Protein AF-A0A453GJ29-F1 (afdb_monomer_lite)

Foldseek 3Di:
DVLVVCVVVVAWEWEAEPVRDDIDISDDDPDDPHDPDHWYWYDDVPDIDTDDPDDDPPPPPPPPPPDDDDDDD

Organism: Aegilops tauschii subsp. strangulata (NCBI:txid200361)

Structure (mmCIF, N/CA/C/O backbone):
data_AF-A0A453GJ29-F1
#
_entry.id   AF-A0A453GJ29-F1
#
loop_
_atom_site.group_PDB
_atom_site.id
_atom_site.type_symbol
_atom_site.label_atom_id
_atom_site.label_alt_id
_atom_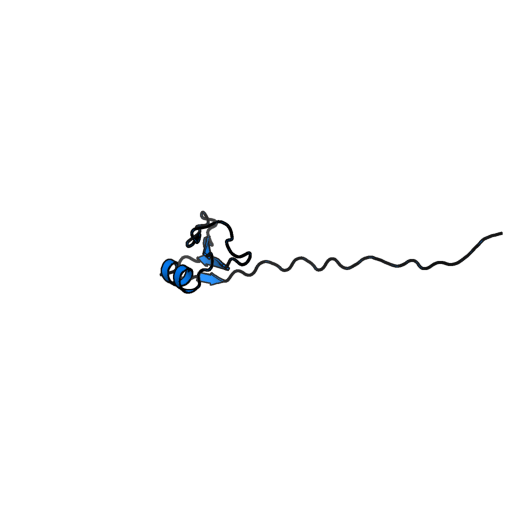site.label_comp_id
_atom_site.label_asym_id
_atom_site.label_entity_id
_atom_site.label_seq_id
_atom_site.pdbx_PDB_ins_code
_atom_site.Cartn_x
_atom_site.Cartn_y
_atom_site.Cartn_z
_atom_site.occupancy
_atom_site.B_iso_or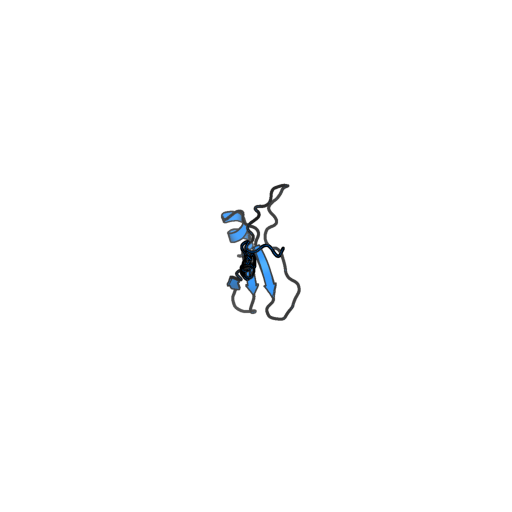_equiv
_atom_site.auth_seq_id
_atom_site.auth_comp_id
_atom_site.auth_asym_id
_atom_site.auth_atom_id
_atom_site.pdbx_PDB_model_num
ATOM 1 N N . MET A 1 1 ? -2.107 -6.588 -10.219 1.00 70.19 1 MET A N 1
ATOM 2 C CA . MET A 1 1 ? -2.498 -7.629 -9.239 1.00 70.19 1 MET A CA 1
ATOM 3 C C . MET A 1 1 ? -2.818 -7.047 -7.865 1.00 70.19 1 MET A C 1
ATOM 5 O O . MET A 1 1 ? -3.849 -7.414 -7.328 1.00 70.19 1 MET A O 1
ATOM 9 N N . MET A 1 2 ? -2.024 -6.118 -7.316 1.00 80.75 2 MET A N 1
ATOM 10 C CA . MET A 1 2 ? -2.303 -5.519 -5.996 1.00 80.75 2 MET A CA 1
ATOM 11 C C . MET A 1 2 ? -3.631 -4.751 -5.898 1.00 80.75 2 MET A C 1
ATOM 13 O O . MET A 1 2 ? -4.269 -4.806 -4.856 1.00 80.75 2 MET A O 1
ATOM 17 N N . THR A 1 3 ? -4.084 -4.109 -6.980 1.00 80.31 3 THR A N 1
ATOM 18 C CA . THR A 1 3 ? -5.385 -3.415 -7.028 1.00 80.31 3 THR A CA 1
ATOM 19 C C . THR A 1 3 ? -6.550 -4.349 -6.708 1.00 80.31 3 THR A C 1
ATOM 21 O O . THR A 1 3 ? -7.323 -4.056 -5.810 1.00 80.31 3 THR A O 1
ATOM 24 N N . ALA A 1 4 ? -6.604 -5.524 -7.344 1.00 83.69 4 ALA A N 1
ATOM 25 C CA . 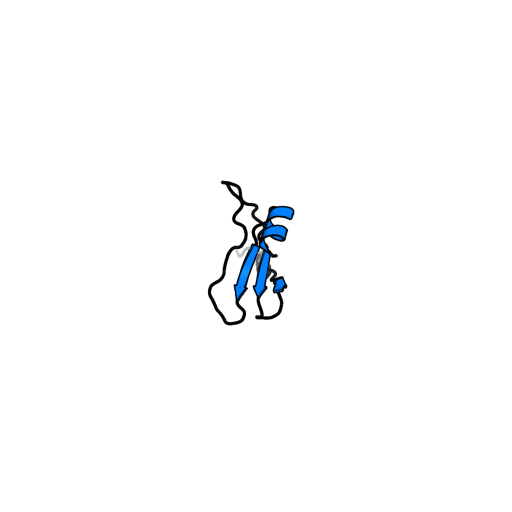ALA A 1 4 ? -7.666 -6.499 -7.100 1.00 83.69 4 ALA A CA 1
ATOM 26 C C . ALA A 1 4 ? -7.650 -7.043 -5.660 1.00 83.69 4 ALA A C 1
ATOM 28 O O . ALA A 1 4 ? -8.706 -7.317 -5.101 1.00 83.69 4 ALA A O 1
ATOM 29 N N . LEU A 1 5 ? -6.466 -7.184 -5.046 1.00 82.56 5 LEU A N 1
ATOM 30 C CA . LEU A 1 5 ? -6.370 -7.555 -3.630 1.00 82.56 5 LEU A CA 1
ATOM 31 C C . LEU A 1 5 ? -6.939 -6.450 -2.737 1.00 82.56 5 LEU A C 1
ATOM 33 O O . LEU A 1 5 ? -7.699 -6.734 -1.819 1.00 82.56 5 LEU A O 1
ATOM 37 N N . ALA A 1 6 ? -6.555 -5.205 -3.001 1.00 80.38 6 ALA A N 1
ATOM 38 C CA . ALA A 1 6 ? -6.991 -4.064 -2.215 1.00 80.38 6 ALA A CA 1
ATOM 39 C C . ALA A 1 6 ? -8.505 -3.828 -2.322 1.00 80.38 6 ALA A C 1
ATOM 41 O O . ALA A 1 6 ? -9.146 -3.536 -1.320 1.00 80.38 6 ALA A O 1
ATOM 42 N N . GLU A 1 7 ? -9.078 -4.035 -3.510 1.00 80.19 7 GLU A N 1
ATOM 43 C CA . GLU A 1 7 ? -10.524 -3.996 -3.739 1.00 80.19 7 GLU A CA 1
ATOM 44 C C . GLU A 1 7 ? -11.244 -5.160 -3.050 1.00 80.19 7 GLU A C 1
ATOM 46 O O . GLU A 1 7 ? -12.256 -4.944 -2.396 1.00 80.19 7 GLU A O 1
ATOM 51 N N . ALA A 1 8 ? -10.716 -6.386 -3.138 1.00 84.00 8 ALA A N 1
ATOM 52 C CA . ALA A 1 8 ? -11.333 -7.555 -2.509 1.00 84.00 8 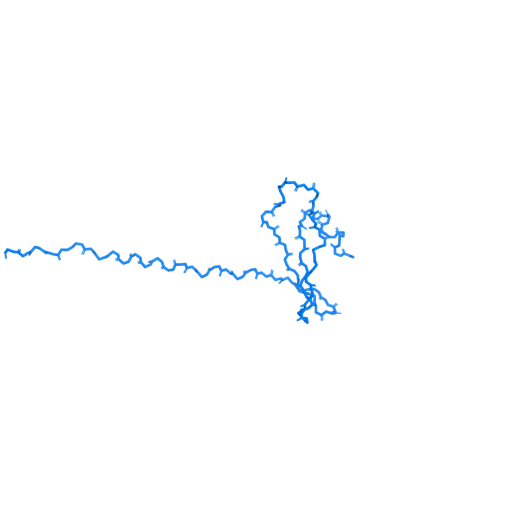ALA A CA 1
ATOM 53 C C . ALA A 1 8 ? -11.316 -7.496 -0.973 1.00 84.00 8 ALA A C 1
ATOM 55 O O . ALA A 1 8 ? -12.200 -8.058 -0.329 1.00 84.00 8 ALA A O 1
ATOM 56 N N . LEU A 1 9 ? -10.295 -6.860 -0.393 1.00 80.38 9 LEU A N 1
ATOM 57 C CA . LEU A 1 9 ? -10.168 -6.673 1.053 1.00 80.38 9 LEU A CA 1
ATOM 58 C C . LEU A 1 9 ? -10.760 -5.347 1.540 1.00 80.38 9 LEU A C 1
ATOM 60 O O . LEU A 1 9 ? -10.874 -5.163 2.746 1.00 80.38 9 LEU A O 1
ATOM 64 N N . GLU A 1 10 ? -11.090 -4.426 0.632 1.00 81.12 10 GLU A N 1
ATOM 65 C CA . GLU A 1 10 ? -11.520 -3.052 0.926 1.00 81.12 10 GLU A CA 1
ATOM 66 C C . GLU A 1 10 ? -10.559 -2.288 1.864 1.00 81.12 10 GLU A C 1
ATOM 68 O O . GLU A 1 10 ? -10.960 -1.402 2.621 1.00 81.12 10 GLU A O 1
ATOM 73 N N . VAL A 1 11 ? -9.262 -2.610 1.809 1.00 80.94 11 VAL A N 1
ATOM 74 C CA . VAL A 1 11 ? -8.226 -2.052 2.693 1.00 80.94 11 VAL A CA 1
ATOM 75 C C . VAL A 1 11 ? -7.220 -1.229 1.886 1.00 80.94 11 VAL A C 1
ATOM 77 O O . VAL A 1 11 ? -6.727 -1.703 0.857 1.00 80.94 11 VAL A O 1
ATOM 80 N N . PRO A 1 12 ? -6.848 -0.019 2.349 1.00 84.56 12 PRO A N 1
ATOM 81 C CA . PRO A 1 12 ? -5.806 0.767 1.708 1.00 84.56 12 PRO A CA 1
ATOM 82 C C . PRO A 1 12 ? -4.454 0.053 1.725 1.00 84.56 12 PRO A C 1
ATOM 84 O O . PRO A 1 12 ? -3.960 -0.343 2.786 1.00 84.56 12 PRO A O 1
ATOM 87 N N . LEU A 1 13 ? -3.838 -0.054 0.547 1.00 87.44 13 LEU A N 1
ATOM 88 C CA . LEU A 1 13 ? -2.479 -0.562 0.383 1.00 87.44 13 LEU A CA 1
ATOM 89 C C . LEU A 1 13 ? -1.541 0.578 -0.001 1.00 87.44 13 LEU A C 1
ATOM 91 O O . LEU A 1 13 ? -1.720 1.198 -1.053 1.00 87.44 13 LEU A O 1
ATOM 95 N N . ARG A 1 14 ? -0.510 0.794 0.816 1.00 88.75 14 ARG A N 1
ATOM 96 C CA . ARG A 1 14 ? 0.601 1.697 0.518 1.00 88.75 14 ARG A CA 1
ATOM 97 C C . ARG A 1 14 ? 1.821 0.881 0.134 1.00 88.75 14 ARG A C 1
ATOM 99 O O . ARG A 1 14 ? 2.231 0.005 0.887 1.00 88.75 14 ARG A O 1
ATOM 106 N N . VAL A 1 15 ? 2.418 1.166 -1.014 1.00 89.62 15 VAL A N 1
ATOM 107 C CA . VAL A 1 15 ? 3.634 0.489 -1.473 1.00 89.62 15 VAL A CA 1
ATOM 108 C C . VAL A 1 15 ? 4.815 1.435 -1.363 1.00 89.62 15 VAL A C 1
ATOM 110 O O . VAL A 1 15 ? 4.803 2.513 -1.949 1.00 89.62 15 VAL A O 1
ATOM 113 N N . GLU A 1 16 ? 5.847 1.021 -0.641 1.00 90.81 16 GLU A N 1
ATOM 114 C CA . GLU A 1 16 ? 7.137 1.693 -0.552 1.00 90.81 16 GLU A CA 1
ATOM 115 C C . GLU A 1 16 ? 8.178 0.948 -1.388 1.00 90.81 16 GLU A C 1
ATOM 117 O O . GLU A 1 16 ? 8.184 -0.279 -1.469 1.00 90.81 16 GLU A O 1
ATOM 122 N N . GLN A 1 17 ? 9.076 1.691 -2.027 1.00 89.38 17 GLN A N 1
ATOM 123 C CA . GLN A 1 17 ? 10.129 1.121 -2.862 1.00 89.38 17 GLN A CA 1
ATOM 124 C C . GLN A 1 17 ? 11.385 0.914 -2.012 1.00 89.38 17 GLN A C 1
ATOM 126 O O . GLN A 1 17 ? 11.878 1.872 -1.416 1.00 89.38 17 GLN A O 1
ATOM 131 N N . LEU A 1 18 ? 11.974 -0.287 -2.032 1.00 87.50 18 LEU A N 1
ATOM 132 C CA . LEU A 1 18 ? 13.230 -0.569 -1.316 1.00 87.50 18 LEU A CA 1
ATOM 133 C C . LEU A 1 18 ? 14.353 0.408 -1.688 1.00 87.50 18 LEU A C 1
ATOM 135 O O . LEU A 1 18 ? 15.141 0.816 -0.841 1.00 87.50 18 LEU A O 1
ATOM 139 N N . ASN A 1 19 ? 14.386 0.840 -2.946 1.00 86.81 19 ASN A N 1
ATOM 140 C CA . ASN A 1 19 ? 15.399 1.761 -3.459 1.00 86.81 19 ASN A CA 1
ATOM 141 C C . ASN A 1 19 ? 15.136 3.237 -3.093 1.00 86.81 19 ASN A C 1
ATOM 143 O O . ASN A 1 19 ? 15.714 4.125 -3.712 1.00 86.81 19 ASN A O 1
ATOM 147 N N . GLY A 1 20 ? 14.228 3.518 -2.151 1.00 79.25 20 GLY A N 1
ATOM 148 C CA . GLY A 1 20 ? 13.873 4.884 -1.748 1.00 79.25 20 GLY A CA 1
ATOM 149 C C . GLY A 1 20 ? 13.109 5.673 -2.816 1.00 79.25 20 GLY A C 1
ATOM 150 O O . GLY A 1 20 ? 13.045 6.898 -2.758 1.00 79.25 20 GLY A O 1
ATOM 151 N N . GLY A 1 21 ? 12.551 4.979 -3.812 1.00 82.81 21 GLY A N 1
ATOM 152 C CA . GLY A 1 21 ? 11.653 5.575 -4.800 1.00 82.81 21 GLY A CA 1
ATOM 153 C C . GLY A 1 21 ? 10.334 6.049 -4.170 1.00 82.81 21 GLY A C 1
ATOM 154 O O . GLY A 1 21 ? 10.024 5.682 -3.035 1.00 82.81 21 GLY A O 1
ATOM 155 N N . PRO A 1 22 ? 9.539 6.851 -4.899 1.00 81.81 22 PRO A N 1
ATOM 156 C CA . PRO A 1 22 ? 8.284 7.377 -4.378 1.00 81.81 22 PRO A CA 1
ATOM 157 C C . PRO A 1 22 ? 7.343 6.237 -3.981 1.00 81.81 22 PRO A C 1
ATOM 159 O O . PRO A 1 22 ? 7.170 5.273 -4.731 1.00 81.81 22 PRO A O 1
ATOM 162 N N . ALA A 1 23 ? 6.737 6.366 -2.800 1.00 82.94 23 ALA A N 1
ATOM 163 C CA . ALA A 1 23 ? 5.668 5.474 -2.383 1.00 82.94 23 ALA A CA 1
ATOM 164 C C . ALA A 1 23 ? 4.424 5.705 -3.252 1.00 82.94 23 ALA A C 1
ATOM 166 O O . ALA A 1 23 ? 4.176 6.825 -3.706 1.00 82.94 23 ALA A O 1
ATOM 167 N N . HIS A 1 24 ? 3.640 4.654 -3.469 1.00 82.50 24 HIS A N 1
ATOM 168 C CA . HIS A 1 24 ? 2.402 4.731 -4.230 1.00 82.50 24 HIS A CA 1
ATOM 169 C C . HIS A 1 24 ? 1.267 4.015 -3.505 1.00 82.50 24 HIS A C 1
ATOM 171 O O . HIS A 1 24 ? 1.415 2.874 -3.066 1.00 82.50 24 HIS A O 1
ATOM 177 N N . ASP A 1 25 ? 0.126 4.686 -3.408 1.00 81.88 25 ASP A N 1
ATOM 178 C CA . ASP A 1 25 ? -1.088 4.151 -2.806 1.00 81.88 25 ASP A CA 1
ATOM 179 C C . ASP A 1 25 ? -1.942 3.484 -3.888 1.00 81.88 25 ASP A C 1
ATOM 181 O O . ASP A 1 25 ? -2.318 4.106 -4.877 1.00 81.88 25 ASP A O 1
ATOM 185 N N . ILE A 1 26 ? -2.228 2.195 -3.712 1.00 77.94 26 ILE A N 1
ATOM 186 C CA . ILE A 1 26 ? -2.895 1.366 -4.729 1.00 77.94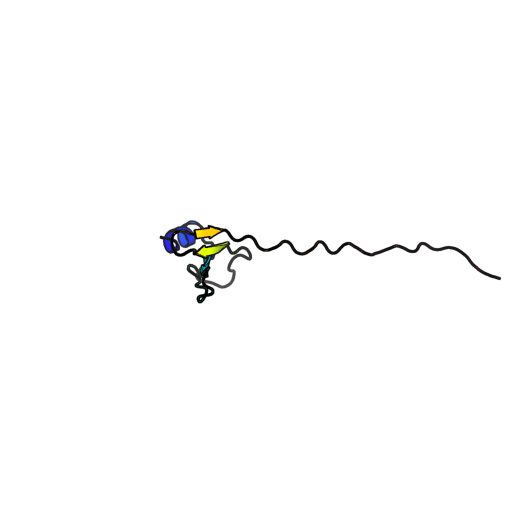 26 ILE A CA 1
ATOM 187 C C . ILE A 1 26 ? -4.415 1.350 -4.543 1.00 77.94 26 ILE A C 1
ATOM 189 O O . ILE A 1 26 ? -5.151 1.128 -5.503 1.00 77.94 26 ILE A O 1
ATOM 193 N N . TYR A 1 27 ? -4.897 1.607 -3.327 1.00 69.19 27 TYR A N 1
ATOM 194 C CA . TYR A 1 27 ? -6.323 1.718 -3.048 1.00 69.19 27 TYR A CA 1
ATOM 195 C C . TYR A 1 27 ? -6.577 2.821 -2.039 1.00 69.19 27 TYR A C 1
ATOM 197 O O . TYR A 1 27 ? -6.226 2.730 -0.866 1.00 69.19 27 TYR A O 1
ATOM 205 N N . THR A 1 28 ? -7.208 3.876 -2.522 1.00 61.69 28 THR A N 1
ATOM 206 C CA . THR A 1 28 ? -7.878 4.889 -1.719 1.00 61.69 28 THR A CA 1
ATOM 207 C C . THR A 1 28 ? -9.361 4.627 -1.942 1.00 61.69 28 THR A C 1
ATOM 209 O O . THR A 1 28 ? -9.932 5.102 -2.919 1.00 61.69 28 THR A O 1
ATOM 212 N N . GLY A 1 29 ? -9.970 3.769 -1.115 1.00 59.09 29 GLY A N 1
ATOM 213 C CA . GLY A 1 29 ? -11.407 3.492 -1.208 1.00 59.09 29 GLY A CA 1
ATOM 214 C C . GLY A 1 29 ? -12.218 4.801 -1.246 1.00 59.09 29 GLY A C 1
ATOM 215 O O . GLY A 1 29 ? -11.807 5.791 -0.628 1.00 59.09 29 GLY A O 1
ATOM 216 N N . PRO A 1 30 ? -13.336 4.856 -1.991 1.00 57.47 30 PRO A N 1
ATOM 217 C CA . PRO A 1 30 ? -13.962 6.113 -2.372 1.00 57.47 30 PRO A CA 1
ATOM 218 C C . PRO A 1 30 ? -14.828 6.654 -1.231 1.00 57.47 30 PRO A C 1
ATOM 220 O O . PRO A 1 30 ? -16.045 6.502 -1.250 1.00 57.47 30 PRO A O 1
ATOM 223 N N . GLY A 1 31 ? -14.244 7.304 -0.223 1.00 57.53 31 GLY A N 1
ATOM 224 C CA . GLY A 1 31 ? -15.063 8.128 0.664 1.00 57.53 31 GLY A CA 1
ATOM 225 C C . GLY A 1 31 ? -14.496 8.514 2.028 1.00 57.53 31 GLY A C 1
ATOM 226 O O . GLY A 1 31 ? -13.524 7.932 2.514 1.00 57.53 31 GLY A O 1
ATOM 227 N N . PRO A 1 32 ? -15.129 9.513 2.670 1.00 55.62 32 PRO A N 1
ATOM 228 C CA . PRO A 1 32 ? -14.834 9.902 4.043 1.00 55.62 32 PRO A CA 1
ATOM 229 C C . PRO A 1 32 ? -15.128 8.726 4.988 1.00 55.62 32 PRO A C 1
ATOM 231 O O . PRO A 1 32 ? -16.248 8.226 5.018 1.00 55.62 32 PRO A O 1
ATOM 234 N N . GLY A 1 33 ? -14.124 8.292 5.758 1.00 60.31 33 GLY A N 1
ATOM 235 C CA . GLY A 1 33 ? -14.239 7.141 6.669 1.00 60.31 33 GLY A CA 1
ATOM 236 C C . GLY A 1 33 ? -13.318 5.955 6.365 1.00 60.31 33 GLY A C 1
ATOM 237 O O . GLY A 1 33 ? -13.567 4.868 6.878 1.00 60.31 33 GLY A O 1
ATOM 238 N N . VAL A 1 34 ? -12.267 6.151 5.557 1.00 59.50 34 VAL A N 1
ATOM 239 C CA . VAL A 1 34 ? -11.198 5.159 5.334 1.00 59.50 34 VAL A CA 1
ATOM 240 C C . VAL A 1 34 ? -10.765 4.525 6.671 1.00 59.50 34 VAL A C 1
ATOM 242 O O . VAL A 1 34 ? -10.515 5.267 7.627 1.00 59.50 34 VAL A O 1
ATOM 245 N N . PRO A 1 35 ? -10.686 3.182 6.771 1.00 59.75 35 PRO A N 1
ATOM 246 C CA . PRO A 1 35 ? -10.329 2.513 8.017 1.00 59.75 35 PRO A CA 1
ATOM 247 C C . PRO A 1 35 ? -8.969 2.989 8.544 1.00 59.75 35 PRO A C 1
ATOM 249 O O . PRO A 1 35 ? -8.035 3.209 7.777 1.00 59.75 35 PRO A O 1
ATOM 252 N N . LEU A 1 36 ? -8.844 3.099 9.875 1.00 63.94 36 LEU A N 1
ATOM 253 C CA . LEU A 1 36 ? -7.594 3.477 10.563 1.00 63.94 36 LEU A CA 1
ATOM 254 C C . LEU A 1 36 ? -6.434 2.513 10.245 1.00 63.94 36 LEU A C 1
ATOM 256 O O . LEU A 1 36 ? -5.269 2.827 10.472 1.00 63.94 36 LEU A O 1
ATOM 260 N N . VAL A 1 37 ? -6.768 1.319 9.755 1.00 74.25 37 VAL A N 1
ATOM 261 C CA . VAL A 1 37 ? -5.826 0.254 9.444 1.00 74.25 37 VAL A CA 1
ATOM 262 C C . VAL A 1 37 ? -5.486 0.305 7.959 1.00 74.25 37 VAL A C 1
ATOM 264 O O . VAL A 1 37 ? -6.329 0.031 7.106 1.00 74.25 37 VAL A O 1
ATOM 267 N N . SER A 1 38 ? -4.233 0.633 7.666 1.00 79.69 38 SER A N 1
ATOM 268 C CA . SER A 1 38 ? -3.622 0.515 6.346 1.00 79.69 38 SER A CA 1
ATOM 269 C C . SER A 1 38 ? -2.553 -0.572 6.363 1.00 79.69 38 SER A C 1
ATOM 271 O O . SER A 1 38 ? -1.941 -0.852 7.398 1.00 79.69 38 SER A O 1
ATOM 273 N N . VAL A 1 39 ? -2.329 -1.200 5.210 1.00 87.44 39 VAL A N 1
ATOM 274 C CA . VAL A 1 39 ? -1.235 -2.158 5.037 1.00 87.44 39 VAL A CA 1
ATOM 275 C C . VAL A 1 39 ? -0.142 -1.493 4.219 1.00 87.44 39 VAL A C 1
ATOM 277 O O . VAL A 1 39 ? -0.378 -1.033 3.100 1.00 87.44 39 VAL A O 1
ATOM 280 N N . THR A 1 40 ? 1.065 -1.468 4.777 1.00 90.00 40 THR A N 1
ATOM 281 C CA . THR A 1 40 ? 2.252 -0.982 4.077 1.00 90.00 40 THR A CA 1
ATOM 282 C C . THR A 1 40 ? 3.034 -2.171 3.536 1.00 90.00 40 THR A C 1
ATOM 284 O O . THR A 1 40 ? 3.307 -3.129 4.258 1.00 90.00 40 THR A O 1
ATOM 287 N N . LEU A 1 41 ? 3.397 -2.111 2.261 1.00 91.50 41 LEU A N 1
ATOM 288 C CA . LEU A 1 41 ? 4.152 -3.138 1.560 1.00 91.50 41 LEU A CA 1
ATOM 289 C C . LEU A 1 41 ? 5.482 -2.572 1.073 1.00 91.50 41 LEU A C 1
ATOM 291 O O . LEU A 1 41 ? 5.529 -1.456 0.569 1.00 91.50 41 LEU A O 1
ATOM 295 N N . LEU A 1 42 ? 6.545 -3.361 1.159 1.00 92.50 42 LEU A N 1
ATOM 296 C CA . LEU A 1 42 ? 7.851 -3.049 0.597 1.00 92.50 42 LEU A CA 1
ATOM 297 C C . LEU A 1 42 ? 8.027 -3.778 -0.730 1.00 92.50 42 LEU A C 1
ATOM 299 O O . LEU A 1 42 ? 8.040 -5.005 -0.759 1.00 92.50 42 LEU A O 1
ATOM 303 N N . TYR A 1 43 ? 8.206 -3.040 -1.820 1.00 90.31 43 TYR A N 1
ATOM 304 C CA . TYR A 1 43 ? 8.557 -3.608 -3.114 1.00 90.31 43 TYR A CA 1
ATOM 305 C C . TYR A 1 43 ? 10.074 -3.658 -3.298 1.00 90.31 43 TYR A C 1
ATOM 307 O O . TYR A 1 43 ? 10.755 -2.628 -3.339 1.00 90.31 43 TYR A O 1
ATOM 315 N N . THR A 1 44 ? 10.603 -4.870 -3.457 1.00 88.38 44 THR A N 1
ATOM 316 C CA . THR A 1 44 ? 12.044 -5.134 -3.612 1.00 88.38 44 THR A CA 1
ATOM 317 C C . THR A 1 44 ? 12.510 -5.134 -5.070 1.00 88.38 44 THR A C 1
ATOM 319 O O . THR A 1 44 ? 13.697 -5.286 -5.343 1.00 88.38 44 THR A O 1
ATOM 322 N N . GLY A 1 45 ? 11.589 -4.976 -6.027 1.00 85.56 45 GLY A N 1
ATOM 323 C CA . GLY A 1 45 ? 11.855 -5.150 -7.459 1.00 85.56 45 GLY A CA 1
ATOM 324 C C . GLY A 1 45 ? 11.490 -6.539 -7.989 1.00 85.56 45 GLY A C 1
ATOM 325 O O . GLY A 1 45 ? 11.358 -6.697 -9.199 1.00 85.56 45 GLY A O 1
ATOM 326 N N . ILE A 1 46 ? 11.302 -7.524 -7.102 1.00 88.25 46 ILE A N 1
ATOM 3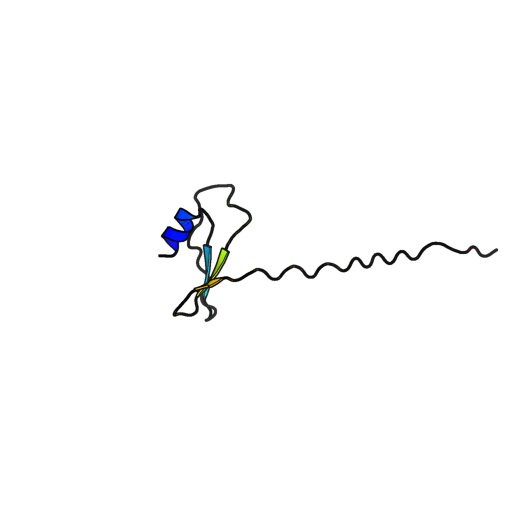27 C CA . ILE A 1 46 ? 10.941 -8.907 -7.466 1.00 88.25 46 ILE A CA 1
ATOM 328 C C . ILE A 1 46 ? 9.710 -9.395 -6.689 1.00 88.25 46 ILE A C 1
ATOM 330 O O . ILE A 1 46 ? 8.901 -10.144 -7.230 1.00 88.25 46 ILE A O 1
ATOM 334 N N . HIS A 1 47 ? 9.543 -8.972 -5.435 1.00 90.06 47 HIS A N 1
ATOM 335 C CA . HIS A 1 47 ? 8.418 -9.364 -4.584 1.00 90.06 47 HIS A CA 1
ATOM 336 C C . HIS A 1 47 ? 7.996 -8.225 -3.647 1.00 90.06 47 HIS A C 1
ATOM 338 O O . HIS A 1 47 ? 8.638 -7.172 -3.595 1.00 90.06 47 HIS A O 1
ATOM 344 N N . TYR A 1 48 ? 6.890 -8.456 -2.939 1.00 90.69 48 TYR A N 1
ATOM 345 C CA . TYR A 1 48 ? 6.349 -7.565 -1.920 1.00 90.69 48 TYR A CA 1
ATOM 346 C C . TYR A 1 48 ? 6.483 -8.210 -0.539 1.00 90.69 48 TYR A C 1
ATOM 348 O O . TYR A 1 48 ? 6.085 -9.363 -0.379 1.00 90.69 48 TYR A O 1
ATOM 356 N N . ASP A 1 49 ? 6.967 -7.454 0.442 1.00 91.31 49 ASP A N 1
ATOM 357 C CA . ASP A 1 49 ? 6.957 -7.825 1.862 1.00 91.31 49 ASP A CA 1
ATOM 358 C C . ASP A 1 49 ? 5.991 -6.938 2.652 1.00 91.31 49 ASP A C 1
ATOM 360 O O . ASP A 1 49 ? 5.767 -5.787 2.287 1.00 91.31 49 ASP A O 1
ATOM 364 N N . VAL A 1 50 ? 5.430 -7.445 3.753 1.00 91.25 50 VAL A N 1
ATOM 365 C CA . VAL A 1 50 ? 4.553 -6.660 4.642 1.00 91.25 50 VAL A CA 1
ATOM 366 C C . VAL A 1 50 ? 5.381 -5.929 5.693 1.00 91.25 50 VAL A C 1
ATOM 368 O O . VAL A 1 50 ? 6.129 -6.549 6.449 1.00 91.25 50 VAL A O 1
ATOM 371 N N . LEU A 1 51 ? 5.204 -4.611 5.778 1.00 90.00 51 LEU A N 1
ATOM 372 C CA . LEU A 1 51 ? 5.808 -3.775 6.806 1.00 90.00 51 LEU A CA 1
ATOM 373 C C . LEU A 1 51 ? 4.828 -3.561 7.957 1.00 90.00 51 LEU A C 1
ATOM 375 O O . LEU A 1 51 ? 3.730 -3.035 7.776 1.00 90.00 51 LEU A O 1
ATOM 379 N N . TYR A 1 52 ? 5.265 -3.915 9.162 1.00 87.31 52 TYR A N 1
ATOM 380 C CA . TYR A 1 52 ? 4.527 -3.628 10.386 1.00 87.31 52 TYR A CA 1
ATOM 381 C C . TYR A 1 52 ? 5.069 -2.347 11.023 1.00 87.31 52 TYR A C 1
ATOM 383 O O . TYR A 1 52 ? 6.291 -2.198 11.141 1.00 87.31 52 TYR A O 1
ATOM 391 N N . PRO A 1 53 ? 4.199 -1.415 11.451 1.00 81.31 53 PRO A N 1
ATOM 392 C CA . PRO A 1 53 ? 4.648 -0.229 12.156 1.00 81.31 53 PRO A CA 1
ATOM 393 C C . PRO A 1 53 ? 5.384 -0.647 13.425 1.00 81.31 53 PRO A C 1
ATOM 395 O O . PRO A 1 53 ? 4.980 -1.571 14.137 1.00 81.31 53 PRO A O 1
ATOM 398 N N . ARG A 1 54 ? 6.478 0.054 13.722 1.00 82.50 54 ARG A N 1
ATOM 399 C CA . ARG A 1 54 ? 7.180 -0.138 14.985 1.00 82.50 54 ARG A CA 1
ATOM 400 C C . ARG A 1 54 ? 6.206 0.188 16.115 1.00 82.50 54 ARG A C 1
ATOM 402 O O . ARG A 1 54 ? 5.686 1.301 16.164 1.00 82.50 54 ARG A O 1
ATOM 409 N N . ALA A 1 55 ? 5.974 -0.772 17.010 1.00 77.56 55 ALA A N 1
ATOM 410 C CA . ALA A 1 55 ? 5.209 -0.517 18.222 1.00 77.56 55 ALA A CA 1
ATOM 411 C C . ALA A 1 55 ? 5.818 0.693 18.938 1.00 77.56 55 ALA A C 1
ATOM 413 O O . ALA A 1 55 ? 7.046 0.769 19.083 1.00 77.56 55 ALA A O 1
ATOM 414 N N . ALA A 1 56 ? 4.973 1.646 19.344 1.00 74.56 56 ALA A N 1
ATOM 415 C CA . ALA A 1 56 ? 5.424 2.753 20.171 1.00 74.56 56 ALA A CA 1
ATOM 416 C C . ALA A 1 56 ? 6.202 2.163 21.359 1.00 74.56 56 ALA A C 1
ATOM 418 O O . ALA A 1 56 ? 5.744 1.166 21.933 1.00 74.56 56 ALA A O 1
ATOM 419 N N . PRO A 1 57 ? 7.390 2.697 21.701 1.00 69.00 57 PRO A N 1
ATOM 420 C CA . PRO A 1 57 ? 8.055 2.278 22.922 1.00 69.00 57 PRO A CA 1
ATOM 421 C C . PRO A 1 57 ? 7.038 2.473 24.041 1.00 69.00 57 PRO A C 1
ATOM 423 O O . PRO A 1 57 ? 6.517 3.576 24.194 1.00 69.00 57 PRO A O 1
ATOM 426 N N . ALA A 1 58 ? 6.687 1.390 24.740 1.00 66.25 58 ALA A N 1
ATOM 427 C CA . ALA A 1 58 ? 5.796 1.478 25.881 1.00 66.25 58 ALA A CA 1
ATOM 428 C C . ALA A 1 58 ? 6.382 2.556 26.787 1.00 66.25 58 ALA A C 1
ATOM 430 O O . ALA A 1 58 ? 7.521 2.416 27.242 1.00 66.25 58 ALA A O 1
ATOM 431 N N . GLU A 1 59 ? 5.662 3.664 26.954 1.00 58.66 59 GLU A N 1
ATOM 432 C CA . GLU A 1 59 ? 6.048 4.693 27.899 1.00 58.66 59 GLU A CA 1
ATOM 433 C C . GLU A 1 59 ? 6.107 3.991 29.250 1.00 58.66 59 GLU A C 1
ATOM 435 O O . GLU A 1 59 ? 5.085 3.649 29.845 1.00 58.66 59 GLU A O 1
ATOM 440 N N . SER A 1 60 ? 7.323 3.658 29.685 1.00 49.56 60 SER A N 1
ATOM 441 C CA . SER A 1 60 ? 7.548 3.147 31.021 1.00 49.56 60 SER A CA 1
ATOM 442 C C . SER A 1 60 ? 7.017 4.230 31.940 1.00 49.56 60 SER A C 1
ATOM 444 O O . SER A 1 60 ? 7.572 5.327 31.991 1.00 49.56 60 SER A O 1
ATOM 446 N N . SER A 1 61 ? 5.893 3.932 32.589 1.00 55.09 61 SER A N 1
ATOM 447 C CA . SER A 1 61 ? 5.234 4.786 33.562 1.00 55.09 61 SER A CA 1
ATOM 448 C C . SER A 1 61 ? 6.205 5.042 34.710 1.00 55.09 61 SER A C 1
ATOM 450 O O . SER A 1 61 ? 6.227 4.339 35.717 1.00 55.09 61 SER A O 1
ATOM 452 N N . SER A 1 62 ? 7.040 6.063 34.548 1.00 57.47 62 SER A N 1
ATOM 453 C CA . SER A 1 62 ? 7.882 6.631 35.592 1.00 57.47 62 SER A CA 1
ATOM 454 C C . SER A 1 62 ? 7.021 7.505 36.502 1.00 57.47 62 SER A C 1
ATOM 456 O O . SER A 1 62 ? 7.331 8.661 36.756 1.00 57.47 62 SER A O 1
ATOM 458 N N . GLN A 1 63 ? 5.913 6.960 37.006 1.00 58.66 63 GLN A N 1
ATOM 459 C CA . GLN A 1 63 ? 5.280 7.461 38.217 1.00 58.66 63 GLN A CA 1
ATOM 460 C C . GLN A 1 63 ? 5.873 6.678 39.384 1.00 58.66 63 GLN A C 1
ATOM 462 O O . GLN A 1 63 ? 5.230 5.828 39.999 1.00 58.66 63 GLN A O 1
ATOM 467 N N . GLN A 1 64 ? 7.141 6.976 39.687 1.00 53.62 64 GLN A N 1
ATOM 468 C CA . GLN A 1 64 ? 7.685 6.680 41.002 1.00 53.62 64 GLN A CA 1
ATOM 469 C C . GLN A 1 64 ? 6.938 7.574 41.990 1.00 53.62 64 GLN A C 1
ATOM 471 O O . GLN A 1 64 ? 7.289 8.722 42.247 1.00 53.62 64 GLN A O 1
ATOM 476 N N . THR A 1 65 ? 5.855 7.012 42.507 1.00 51.06 65 THR A N 1
ATOM 477 C CA . THR A 1 65 ? 5.282 7.305 43.810 1.00 51.06 65 THR A CA 1
ATOM 478 C C . THR A 1 65 ? 6.411 7.359 44.850 1.00 51.06 65 THR A C 1
ATOM 480 O O . THR A 1 65 ? 6.792 6.360 45.455 1.00 51.06 65 THR A O 1
ATOM 483 N N . SER A 1 66 ? 6.992 8.546 45.044 1.00 57.59 66 SER A N 1
ATOM 484 C CA . SER A 1 66 ? 7.685 8.878 46.287 1.00 57.59 66 SER A CA 1
ATOM 485 C C . SER A 1 66 ? 6.603 9.109 47.329 1.00 57.59 66 SER A C 1
ATOM 487 O O . SER A 1 66 ? 6.052 10.199 47.485 1.00 57.59 66 SER A O 1
ATOM 489 N N . GLN A 1 67 ? 6.241 8.006 47.974 1.00 55.75 67 GLN A N 1
ATOM 490 C CA . GLN A 1 67 ? 5.337 7.965 49.104 1.00 55.75 67 GLN A CA 1
ATOM 491 C C . GLN A 1 67 ? 5.799 8.926 50.208 1.00 55.75 67 GLN A C 1
ATOM 493 O O . GLN A 1 67 ? 6.980 9.035 50.531 1.00 55.75 67 GLN A O 1
ATOM 498 N N . ARG A 1 68 ? 4.808 9.595 50.799 1.00 57.12 68 ARG A N 1
ATOM 499 C CA . ARG A 1 68 ? 4.845 10.299 52.086 1.00 57.12 68 ARG A CA 1
ATOM 500 C C . ARG A 1 68 ? 5.719 9.585 53.133 1.00 57.12 68 ARG A C 1
ATOM 502 O O . ARG A 1 68 ? 5.482 8.399 53.336 1.00 57.12 68 ARG A O 1
ATOM 509 N N . LYS A 1 69 ? 6.570 10.333 53.863 1.00 48.12 69 LYS A N 1
ATOM 510 C CA . LYS A 1 69 ? 6.739 10.417 55.351 1.00 48.12 69 LYS A CA 1
ATOM 511 C C . LYS A 1 69 ? 8.122 11.036 55.666 1.00 48.12 69 LYS A C 1
ATOM 513 O O . LYS A 1 69 ? 9.129 10.452 55.294 1.00 48.12 69 LYS A O 1
ATOM 518 N N . HIS A 1 70 ? 8.257 12.210 56.286 1.00 47.00 70 HIS A N 1
ATOM 519 C CA . HIS A 1 70 ? 8.052 12.465 57.722 1.00 47.00 70 HIS A CA 1
ATOM 520 C C . HIS A 1 70 ? 8.094 13.983 58.045 1.00 47.00 70 HIS A C 1
ATOM 522 O O . HIS A 1 70 ? 8.669 14.738 57.261 1.00 47.00 70 HIS A O 1
ATOM 528 N N . PRO A 1 71 ? 7.508 14.418 59.183 1.00 60.50 71 PRO A N 1
ATOM 529 C CA . PRO A 1 71 ? 7.542 15.799 59.666 1.00 60.50 71 PRO A CA 1
ATOM 530 C C . PRO A 1 71 ? 8.874 16.096 60.372 1.00 60.50 71 PRO A C 1
ATOM 532 O O . PRO A 1 71 ? 9.491 15.182 60.920 1.00 60.50 71 PRO A O 1
ATOM 535 N N . ALA A 1 72 ? 9.287 17.360 60.404 1.00 48.88 72 ALA A N 1
ATOM 536 C CA . ALA A 1 72 ? 10.264 17.843 61.372 1.00 48.88 72 ALA A CA 1
ATOM 537 C C . ALA A 1 72 ? 9.655 19.042 62.107 1.00 48.88 72 ALA A C 1
ATOM 539 O O . ALA A 1 72 ? 9.134 19.955 61.464 1.00 48.88 72 ALA A O 1
ATOM 540 N N . ASP A 1 73 ? 9.656 18.898 63.429 1.00 51.62 73 ASP A N 1
ATOM 541 C CA . ASP A 1 73 ? 9.437 19.896 64.478 1.00 51.62 73 ASP A CA 1
ATOM 542 C C . ASP A 1 73 ? 10.393 21.090 64.323 1.00 51.62 73 ASP A C 1
ATOM 544 O O . ASP A 1 73 ? 11.589 20.842 64.026 1.00 51.62 73 ASP A O 1
#

Radius of gyration: 22.51 Å; chains: 1; bounding box: 30×29×74 Å

InterPro domains:
  IPR038765 Papain-like cysteine peptidase superfamily [SSF54001] (2-54)
  IPR042468 Peptidase C65, otubain, subdomain 1 [G3DSA:3.30.200.60] (1-61)

Sequence (73 aa):
MMTALAEALEVPLRVEQLNGGPAHDIYTGPGPGVPLVSVTLLYTGIHYDVLYPRAAPAESSSQQTSQRKHPAD

pLDDT: mean 74.42, std 14.11, range [47.0, 92.5]

Secondary structure (DSSP, 8-state):
-HHHHHHHHT--EEEEETTSPPPEES---SSTT--S--EEEEE-SS-EEEEPPPPPP----------------